Protein AF-A0A3B9CBS7-F1 (afdb_monomer_lite)

Foldseek 3Di:
DDPPPPQPPLNVLLVLLLVVLLVVCVVLVADSDPPRLLVLCAPDDDQDQDVVRDGDPDDSVLSNLSSVLNLLSVVLVLCVVVVVVVVNVVSVLVSVVSCVVSVVPPSDDDDDDDDPDPDPDDDDPSNLVVLVVQLVRVCVVPVPDDLLRSLSSNPVVCSVVSSVRD

Radius of gyration: 16.74 Å; chains: 1; bounding box: 44×43×44 Å

pLDDT: mean 75.06, std 16.17, range [33.69, 93.0]

Sequence (166 aa):
MVSKRTTSPARRLVLGCRRQAEQRLTTLGLPSGWPACLDLLDTHQVPETDDSGRSLFYSRKEVIDTARLLYQTYCVENWLKENDAERATASMLDLLDLALTAGLTDAIDSEHAASTQTKRQQVKRGDLRWWRRVATALRKRNGTLSNLEIARRIDPRRHHTIRKYL

Secondary structure (DSSP, 8-state):
--------HHHHHHHHHHHHHHHHHHHTT---STTGGGGGG-TT----B-TT-PBPSS-HHHHHHHHHHHHHHHHHHHHHHTT-HHHHHHHHHHHHHHHHHTT-GGG-SS-----S----PPPPHHHHHHHHHHHHHHHHH-TT--HHHHHHHH-TTTHHHHHHH-

Structure (mmCIF, N/CA/C/O backbone):
data_AF-A0A3B9CBS7-F1
#
_entry.id   AF-A0A3B9CBS7-F1
#
loop_
_atom_site.group_PDB
_atom_site.id
_atom_site.type_symbol
_atom_site.label_atom_id
_atom_site.label_alt_id
_atom_site.label_comp_id
_atom_site.label_asym_id
_atom_site.label_entity_id
_atom_site.label_seq_id
_atom_site.pdbx_PDB_ins_code
_atom_site.Cartn_x
_atom_site.Cartn_y
_atom_site.Cartn_z
_atom_site.occupancy
_atom_site.B_iso_or_equiv
_atom_site.auth_seq_id
_atom_site.auth_comp_id
_atom_site.auth_asym_id
_atom_site.auth_atom_id
_atom_site.pdbx_PDB_model_num
ATOM 1 N N . MET A 1 1 ? 22.233 -28.907 4.650 1.00 33.69 1 MET A N 1
ATOM 2 C CA . MET A 1 1 ? 22.837 -27.661 4.125 1.00 33.69 1 MET A CA 1
ATOM 3 C C . MET A 1 1 ? 21.785 -26.561 4.126 1.00 33.69 1 MET A C 1
ATOM 5 O O . MET A 1 1 ? 20.902 -26.558 3.279 1.00 33.69 1 MET A O 1
ATOM 9 N N . VAL A 1 2 ? 21.815 -25.677 5.123 1.00 35.62 2 VAL A N 1
ATOM 10 C CA . VAL A 1 2 ? 20.871 -24.556 5.221 1.00 35.62 2 VAL A CA 1
ATOM 11 C C . VAL A 1 2 ? 21.352 -23.472 4.263 1.00 35.62 2 VAL A C 1
ATOM 13 O O . VAL A 1 2 ? 22.330 -22.785 4.543 1.00 35.62 2 VAL A O 1
ATOM 16 N N . SER A 1 3 ? 20.697 -23.346 3.107 1.00 36.22 3 SER A N 1
ATOM 17 C CA . SER A 1 3 ? 20.866 -22.183 2.236 1.00 36.22 3 SER A CA 1
ATOM 18 C C . SER A 1 3 ? 20.485 -20.947 3.052 1.00 36.22 3 SER A C 1
ATOM 20 O O . SER A 1 3 ? 19.303 -20.681 3.283 1.00 36.22 3 SER A O 1
ATOM 22 N N . LYS A 1 4 ? 21.487 -20.212 3.549 1.00 41.53 4 LYS A N 1
ATOM 23 C CA . LYS A 1 4 ? 21.296 -18.853 4.053 1.00 41.53 4 LYS A CA 1
ATOM 24 C C . LYS A 1 4 ? 20.793 -18.050 2.860 1.00 41.53 4 LYS A C 1
ATOM 26 O O . LYS A 1 4 ? 21.591 -17.587 2.055 1.00 41.53 4 LYS A O 1
ATOM 31 N N . ARG A 1 5 ? 19.470 -17.944 2.705 1.00 48.59 5 ARG A N 1
ATOM 32 C CA . ARG A 1 5 ? 18.849 -17.017 1.756 1.00 48.59 5 ARG A CA 1
ATOM 33 C C . ARG A 1 5 ? 19.370 -15.636 2.121 1.00 48.59 5 ARG A C 1
ATOM 35 O O . ARG A 1 5 ? 18.901 -15.038 3.091 1.00 48.59 5 ARG A O 1
ATOM 42 N N . THR A 1 6 ? 20.367 -15.163 1.384 1.00 50.03 6 THR A N 1
ATOM 43 C CA . THR A 1 6 ? 20.898 -13.810 1.489 1.00 50.03 6 THR A CA 1
ATOM 44 C C . THR A 1 6 ? 19.741 -12.894 1.145 1.00 50.03 6 THR A C 1
ATOM 46 O O . THR A 1 6 ? 19.364 -12.705 -0.009 1.00 50.03 6 THR A O 1
ATOM 49 N N . THR A 1 7 ? 19.050 -12.446 2.185 1.00 61.59 7 THR A N 1
ATOM 50 C CA . THR A 1 7 ? 17.871 -11.609 2.037 1.00 61.59 7 THR A CA 1
ATOM 51 C C . THR A 1 7 ? 18.413 -10.251 1.629 1.00 61.59 7 THR A C 1
ATOM 53 O O . THR A 1 7 ? 19.164 -9.643 2.399 1.00 61.59 7 THR A O 1
ATOM 56 N N . SER A 1 8 ? 18.112 -9.819 0.400 1.00 72.56 8 SER A N 1
ATOM 57 C CA . SER A 1 8 ? 18.604 -8.538 -0.110 1.00 72.56 8 SER A CA 1
ATOM 58 C C . SER A 1 8 ? 18.311 -7.424 0.907 1.00 72.56 8 SER A C 1
ATOM 60 O O . SER A 1 8 ? 17.290 -7.504 1.600 1.00 72.56 8 SER A O 1
ATOM 62 N N . PRO A 1 9 ? 19.184 -6.410 1.052 1.00 73.25 9 PRO A N 1
ATOM 63 C CA . PRO A 1 9 ? 18.972 -5.302 1.992 1.00 73.25 9 PRO A CA 1
ATOM 64 C C . PRO A 1 9 ? 17.562 -4.700 1.874 1.00 73.25 9 PRO A C 1
ATOM 66 O O . PRO A 1 9 ? 16.825 -4.642 2.853 1.00 73.25 9 PRO A O 1
ATOM 69 N N . ALA A 1 10 ? 17.133 -4.456 0.635 1.00 73.81 10 ALA A N 1
ATOM 70 C CA . ALA A 1 10 ? 15.769 -4.110 0.246 1.00 73.81 10 ALA A CA 1
ATOM 71 C C . ALA A 1 10 ? 14.684 -4.997 0.882 1.00 73.81 10 ALA A C 1
ATOM 73 O O . ALA A 1 10 ? 13.726 -4.517 1.484 1.00 73.81 10 ALA A O 1
ATOM 74 N N . ARG A 1 11 ? 14.820 -6.321 0.763 1.00 77.12 11 ARG A N 1
ATOM 75 C CA . ARG A 1 11 ? 13.835 -7.267 1.294 1.00 77.12 11 ARG A CA 1
ATOM 76 C C . ARG A 1 11 ? 13.855 -7.321 2.823 1.00 77.12 11 ARG A C 1
ATOM 78 O O . ARG A 1 11 ? 12.806 -7.551 3.417 1.00 77.12 11 ARG A O 1
ATOM 85 N N . ARG A 1 12 ? 15.007 -7.102 3.466 1.00 78.31 12 ARG A N 1
ATOM 86 C CA . ARG A 1 12 ? 15.097 -6.997 4.934 1.00 78.31 12 ARG A CA 1
ATOM 87 C C . ARG A 1 12 ? 14.350 -5.771 5.447 1.00 78.31 12 ARG A C 1
ATOM 89 O O . ARG A 1 12 ? 13.551 -5.922 6.365 1.00 78.31 12 ARG A O 1
ATOM 96 N N . LEU A 1 13 ? 14.541 -4.623 4.801 1.00 79.88 13 LEU A N 1
ATOM 97 C CA . LEU A 1 13 ? 13.848 -3.374 5.117 1.00 79.88 13 LEU A CA 1
ATOM 98 C C . LEU A 1 13 ? 12.326 -3.531 4.981 1.00 79.88 13 LEU A C 1
ATOM 100 O O . LEU A 1 13 ? 11.596 -3.288 5.938 1.00 79.88 13 LEU A O 1
ATOM 104 N N . VAL A 1 14 ? 11.849 -4.073 3.853 1.00 85.12 14 VAL A N 1
ATOM 105 C CA . VAL A 1 14 ? 10.417 -4.366 3.636 1.00 85.12 14 VAL A CA 1
ATOM 106 C C . VAL A 1 14 ? 9.841 -5.249 4.749 1.00 85.12 14 VAL A C 1
ATOM 108 O O . VAL A 1 14 ? 8.759 -4.972 5.260 1.00 85.12 14 VAL A O 1
ATOM 111 N N . LEU A 1 15 ? 10.556 -6.307 5.146 1.00 84.50 15 LEU A N 1
ATOM 112 C CA . LEU A 1 15 ? 10.107 -7.224 6.200 1.00 84.50 15 LEU A CA 1
ATOM 113 C C . LEU A 1 15 ? 10.185 -6.623 7.609 1.00 84.50 15 LEU A C 1
ATOM 115 O O . LEU A 1 15 ? 9.444 -7.072 8.483 1.00 84.50 15 LEU A O 1
ATOM 119 N N . GLY A 1 16 ? 11.098 -5.682 7.853 1.00 83.44 16 GLY A N 1
ATOM 120 C CA . GLY A 1 16 ? 11.212 -4.956 9.118 1.00 83.44 16 GLY A CA 1
ATOM 121 C C . GLY A 1 16 ? 10.030 -4.014 9.306 1.00 83.44 16 GLY A C 1
ATOM 122 O O . GLY A 1 16 ? 9.244 -4.195 10.234 1.00 83.44 16 GLY A O 1
ATOM 123 N N . CYS A 1 17 ? 9.834 -3.102 8.351 1.00 84.00 17 CYS A N 1
ATOM 124 C CA . CYS A 1 17 ? 8.735 -2.138 8.386 1.00 84.00 17 CYS A CA 1
ATOM 125 C C . CYS A 1 17 ? 7.366 -2.827 8.381 1.00 84.00 17 CYS A C 1
ATOM 127 O O . CYS A 1 17 ? 6.473 -2.417 9.119 1.00 84.00 17 CYS A O 1
ATOM 129 N N . ARG A 1 18 ? 7.200 -3.917 7.611 1.00 89.69 18 ARG A N 1
ATOM 130 C CA . ARG A 1 18 ? 5.951 -4.688 7.627 1.00 89.69 18 ARG A CA 1
ATOM 131 C C . ARG A 1 18 ? 5.654 -5.262 9.006 1.00 89.69 18 ARG A C 1
ATOM 133 O O . ARG A 1 18 ? 4.551 -5.076 9.497 1.00 89.69 18 ARG A O 1
ATOM 140 N N . ARG A 1 19 ? 6.626 -5.926 9.639 1.00 87.44 19 ARG A N 1
ATOM 141 C CA . ARG A 1 19 ? 6.419 -6.541 10.959 1.00 87.44 19 ARG A CA 1
ATOM 142 C C . ARG A 1 19 ? 6.082 -5.507 12.024 1.00 87.44 19 ARG A C 1
ATOM 144 O O . ARG A 1 19 ? 5.150 -5.727 12.784 1.00 87.44 19 ARG A O 1
ATOM 151 N N . GLN A 1 20 ? 6.789 -4.381 12.042 1.00 85.69 20 GLN A N 1
ATOM 152 C CA . GLN A 1 20 ? 6.509 -3.295 12.983 1.00 85.69 20 GLN A CA 1
ATOM 153 C C . GLN A 1 20 ? 5.101 -2.727 12.788 1.00 85.69 20 GLN A C 1
ATOM 155 O O . GLN A 1 20 ? 4.355 -2.559 13.750 1.00 85.69 20 GLN A O 1
ATOM 160 N N . ALA A 1 21 ? 4.704 -2.478 11.541 1.00 86.81 21 ALA A N 1
ATOM 161 C CA . ALA A 1 21 ? 3.392 -1.921 11.252 1.00 86.81 21 ALA A CA 1
ATOM 162 C C . ALA A 1 21 ? 2.255 -2.938 11.487 1.00 86.81 21 ALA A C 1
ATOM 164 O O . ALA A 1 21 ? 1.197 -2.568 11.993 1.00 86.81 21 ALA A O 1
ATOM 165 N N . GLU A 1 22 ? 2.480 -4.228 11.211 1.00 90.38 22 GLU A N 1
ATOM 166 C CA . GLU A 1 22 ? 1.545 -5.307 11.549 1.00 90.38 22 GLU A CA 1
ATOM 167 C C . GLU A 1 22 ? 1.371 -5.437 13.064 1.00 90.38 22 GLU A C 1
ATOM 169 O O . GLU A 1 22 ? 0.240 -5.530 13.544 1.00 90.38 22 GLU A O 1
ATOM 174 N N . GLN A 1 23 ? 2.473 -5.412 13.819 1.00 87.25 23 GLN A N 1
ATOM 175 C CA . GLN A 1 23 ? 2.454 -5.446 15.282 1.00 87.25 23 GLN A CA 1
ATOM 176 C C . GLN A 1 23 ? 1.691 -4.251 15.840 1.00 87.25 23 GLN A C 1
ATOM 178 O O . GLN A 1 23 ? 0.795 -4.450 16.653 1.00 87.25 23 GLN A O 1
ATOM 183 N N . ARG A 1 24 ? 1.962 -3.039 15.340 1.00 85.12 24 ARG A N 1
ATOM 184 C CA . ARG A 1 24 ? 1.260 -1.824 15.767 1.00 85.12 24 ARG A CA 1
ATOM 185 C C . ARG A 1 24 ? -0.243 -1.924 15.522 1.00 85.12 24 ARG A C 1
ATOM 187 O O . ARG A 1 24 ? -1.016 -1.740 16.452 1.00 85.12 24 ARG A O 1
ATOM 194 N N . LEU A 1 25 ? -0.688 -2.305 14.324 1.00 85.44 25 LEU A N 1
ATOM 195 C CA . LEU A 1 25 ? -2.127 -2.483 14.080 1.00 85.44 25 LEU A CA 1
ATOM 196 C C . LEU A 1 25 ? -2.734 -3.593 14.945 1.00 85.44 25 LEU A C 1
ATOM 198 O O . LEU A 1 25 ? -3.824 -3.416 15.478 1.00 85.44 25 LEU A O 1
ATOM 202 N N . THR A 1 26 ? -2.010 -4.691 15.160 1.00 86.19 26 THR A N 1
ATOM 203 C CA . THR A 1 26 ? -2.471 -5.788 16.025 1.00 86.19 26 THR A CA 1
ATOM 204 C C . THR A 1 26 ? -2.622 -5.331 17.478 1.00 86.19 26 THR A C 1
ATOM 206 O O . THR A 1 26 ? -3.620 -5.664 18.111 1.00 86.19 26 THR A O 1
ATOM 209 N N . THR A 1 27 ? -1.696 -4.518 18.001 1.00 83.62 27 THR A N 1
ATOM 210 C CA . THR A 1 27 ? -1.816 -3.935 19.351 1.00 83.62 27 THR A CA 1
ATOM 211 C C . THR A 1 27 ? -3.005 -2.989 19.486 1.00 83.62 27 THR A C 1
ATOM 213 O O . THR A 1 27 ? -3.549 -2.849 20.574 1.00 83.62 27 THR A O 1
ATOM 216 N N . LEU A 1 28 ? -3.440 -2.385 18.379 1.00 78.38 28 LEU A N 1
ATOM 217 C CA . LEU A 1 28 ? -4.618 -1.519 18.323 1.00 78.38 28 LEU A CA 1
ATOM 218 C C . LEU A 1 28 ? -5.923 -2.298 18.076 1.00 78.38 28 LEU A C 1
ATOM 220 O O . LEU A 1 28 ? -6.981 -1.684 17.978 1.00 78.38 28 LEU A O 1
ATOM 224 N N . GLY A 1 29 ? -5.869 -3.631 17.946 1.00 80.25 29 GLY A N 1
ATOM 225 C CA . GLY A 1 29 ? -7.032 -4.460 17.606 1.00 80.25 29 GLY A CA 1
ATOM 226 C C . GLY A 1 29 ? -7.505 -4.302 16.155 1.00 80.25 29 GLY A C 1
ATOM 227 O O . GLY A 1 29 ? -8.618 -4.700 15.820 1.00 80.25 29 GLY A O 1
ATOM 228 N N . LEU A 1 30 ? -6.672 -3.724 15.288 1.00 84.81 30 LEU A N 1
ATOM 229 C CA . LEU A 1 30 ? -7.001 -3.399 13.905 1.00 84.81 30 LEU A CA 1
ATOM 230 C C . LEU A 1 30 ? -6.490 -4.465 12.923 1.00 84.81 30 LEU A C 1
ATOM 232 O O . LEU A 1 30 ? -5.486 -5.140 13.176 1.00 84.81 30 LEU A O 1
ATOM 236 N N . PRO A 1 31 ? -7.135 -4.606 11.751 1.00 84.50 31 PRO A N 1
ATOM 237 C CA . PRO A 1 31 ? -6.705 -5.545 10.724 1.00 84.50 31 PRO A CA 1
ATOM 238 C C . PRO A 1 31 ? -5.304 -5.216 10.184 1.00 84.50 31 PRO A C 1
ATOM 240 O O . PRO A 1 31 ? -5.105 -4.227 9.483 1.00 84.50 31 PRO A O 1
ATOM 243 N N . SER A 1 32 ? -4.339 -6.096 10.456 1.00 84.31 32 SER A N 1
ATOM 244 C CA . SER A 1 32 ? -2.924 -5.915 10.099 1.00 84.31 32 SER A CA 1
ATOM 245 C C . SER A 1 32 ? -2.499 -6.620 8.804 1.00 84.31 32 SER A C 1
ATOM 247 O O . SER A 1 32 ? -1.629 -6.137 8.081 1.00 84.31 32 SER A O 1
ATOM 249 N N . GLY A 1 33 ? -3.127 -7.746 8.465 1.00 84.69 33 GLY A N 1
ATOM 250 C CA . GLY A 1 33 ? -2.755 -8.546 7.295 1.00 84.69 33 GLY A CA 1
ATOM 251 C C . GLY A 1 33 ? -3.351 -8.042 5.979 1.00 84.69 33 GLY A C 1
ATOM 252 O O . GLY A 1 33 ? -4.428 -7.450 5.944 1.00 84.69 33 GLY A O 1
ATOM 253 N N . TRP A 1 34 ? -2.699 -8.350 4.857 1.00 84.81 34 TRP A N 1
ATOM 254 C CA . TRP A 1 34 ? -3.307 -8.201 3.532 1.00 84.81 34 TRP A CA 1
ATOM 255 C C . TRP A 1 34 ? -4.470 -9.188 3.327 1.00 84.81 34 TRP A C 1
ATOM 257 O O . TRP A 1 34 ? -4.334 -10.360 3.680 1.00 84.81 34 TRP A O 1
ATOM 267 N N . PRO A 1 35 ? -5.586 -8.798 2.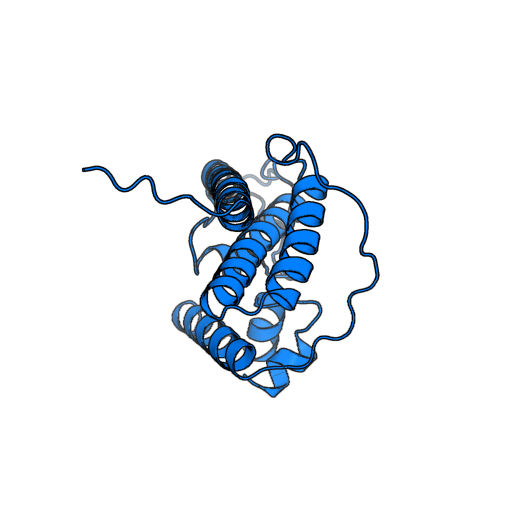679 1.00 85.12 35 PRO A N 1
ATOM 268 C CA . PRO A 1 35 ? -5.931 -7.461 2.182 1.00 85.12 35 PRO A CA 1
ATOM 269 C C . PRO A 1 35 ? -6.686 -6.597 3.208 1.00 85.12 35 PRO A C 1
ATOM 271 O O . PRO A 1 35 ? -7.284 -5.596 2.836 1.00 85.12 35 PRO A O 1
ATOM 274 N N . ALA A 1 36 ? -6.700 -6.987 4.482 1.00 84.19 36 ALA A N 1
ATOM 275 C CA . ALA A 1 36 ? -7.495 -6.352 5.526 1.00 84.19 36 ALA A CA 1
ATOM 276 C C . ALA A 1 36 ? -7.031 -4.958 5.925 1.00 84.19 36 ALA A C 1
ATOM 278 O O . ALA A 1 36 ? -7.860 -4.082 6.151 1.00 84.19 36 ALA A O 1
ATOM 279 N N . CYS A 1 37 ? -5.724 -4.723 5.910 1.00 84.94 37 CYS A N 1
ATOM 280 C CA . CYS A 1 37 ? -5.158 -3.405 6.176 1.00 84.94 37 CYS A CA 1
ATOM 281 C C . CYS A 1 37 ? -5.637 -2.320 5.187 1.00 84.94 37 CYS A C 1
ATOM 283 O O . CYS A 1 37 ? -5.540 -1.136 5.488 1.00 84.94 37 CYS A O 1
ATOM 285 N N . LEU A 1 38 ? -6.160 -2.692 4.008 1.00 83.62 38 LEU A N 1
ATOM 286 C CA . LEU A 1 38 ? -6.665 -1.734 3.015 1.00 83.62 38 LEU A CA 1
ATOM 287 C C . LEU A 1 38 ? -7.950 -1.034 3.452 1.00 83.62 38 LEU A C 1
ATOM 289 O O . LEU A 1 38 ? -8.216 0.079 3.003 1.00 83.62 38 LEU A O 1
ATOM 293 N N . ASP A 1 39 ? -8.748 -1.674 4.305 1.00 80.56 39 ASP A N 1
ATOM 294 C CA . ASP A 1 39 ? -9.994 -1.090 4.803 1.00 80.56 39 ASP A CA 1
ATOM 295 C C . ASP A 1 39 ? -9.715 0.120 5.717 1.00 80.56 39 ASP A C 1
ATOM 297 O O . ASP A 1 39 ? -10.546 1.016 5.836 1.00 80.56 39 ASP A O 1
ATOM 301 N N . LEU A 1 40 ? -8.500 0.200 6.272 1.00 81.81 40 LEU A N 1
ATOM 302 C CA . LEU A 1 40 ? -8.011 1.307 7.098 1.00 81.81 40 LEU A CA 1
ATOM 303 C C . LEU A 1 40 ? -7.518 2.513 6.282 1.00 81.81 40 LEU A C 1
ATOM 305 O O . LEU A 1 40 ? -7.260 3.571 6.847 1.00 81.81 40 LEU A O 1
ATOM 309 N N . LEU A 1 41 ? -7.385 2.387 4.954 1.00 78.44 41 LEU A N 1
ATOM 310 C CA . LEU A 1 41 ? -6.966 3.491 4.075 1.00 78.44 41 LEU A CA 1
ATOM 311 C C . LEU A 1 41 ? -8.101 4.480 3.775 1.00 78.44 41 LEU A C 1
ATOM 313 O O . LEU A 1 41 ? -7.926 5.408 2.981 1.00 78.44 41 LEU A O 1
ATOM 317 N N . ASP A 1 42 ? -9.267 4.285 4.387 1.00 71.50 42 ASP A N 1
ATOM 318 C CA . ASP A 1 42 ? -10.447 5.077 4.105 1.00 71.50 42 ASP A CA 1
ATOM 319 C C . ASP A 1 42 ? -10.301 6.534 4.582 1.00 71.50 42 ASP A C 1
ATOM 321 O O . ASP A 1 42 ? -10.071 6.853 5.754 1.00 71.50 42 ASP A O 1
ATOM 325 N N . THR A 1 43 ? -10.495 7.465 3.651 1.00 55.91 43 THR A N 1
ATOM 326 C CA . THR A 1 43 ? -10.545 8.901 3.935 1.00 55.91 43 THR A CA 1
ATOM 327 C C . THR A 1 43 ? -11.841 9.317 4.639 1.00 55.91 43 THR A C 1
ATOM 329 O O . THR A 1 43 ? -11.945 10.477 5.042 1.00 55.91 43 THR A O 1
ATOM 332 N N . HIS A 1 44 ? -12.788 8.398 4.878 1.00 46.34 44 HIS A N 1
ATOM 333 C CA . HIS A 1 44 ? -14.108 8.699 5.451 1.00 46.34 44 HIS A CA 1
ATOM 334 C C . HIS A 1 44 ? -14.459 8.042 6.796 1.00 46.34 44 HIS A C 1
ATOM 336 O O . HIS A 1 44 ? -15.598 8.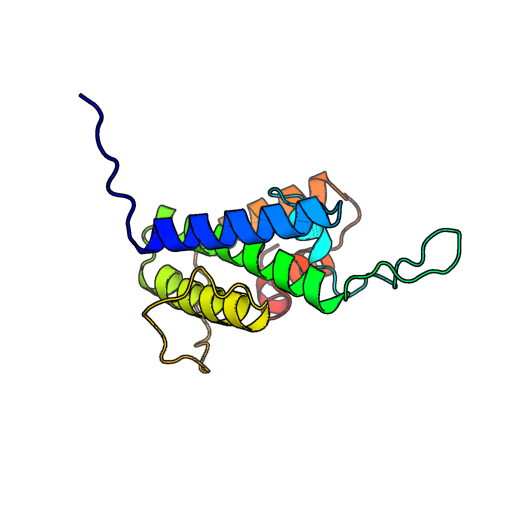187 7.227 1.00 46.34 44 HIS A O 1
ATOM 342 N N . GLN A 1 45 ? -13.535 7.392 7.511 1.00 45.59 45 GLN A N 1
ATOM 343 C CA . GLN A 1 45 ? -13.887 6.883 8.845 1.00 45.59 45 GLN A CA 1
ATOM 344 C C . GLN A 1 45 ? -14.164 8.036 9.830 1.00 45.59 45 GLN A C 1
ATOM 346 O O . GLN A 1 45 ? -13.293 8.861 10.130 1.00 45.59 45 GLN A O 1
ATOM 351 N N . VAL A 1 46 ? -15.431 8.101 10.248 1.00 47.47 46 VAL A N 1
ATOM 352 C CA . VAL A 1 46 ? -15.972 8.852 11.388 1.00 47.47 46 VAL A CA 1
ATOM 353 C C . VAL A 1 46 ? -15.179 8.441 12.637 1.00 47.47 46 VAL A C 1
ATOM 355 O O . VAL A 1 46 ? -14.769 7.284 12.706 1.00 47.47 46 VAL A O 1
ATOM 358 N N . PRO A 1 47 ? -14.893 9.343 13.594 1.00 45.66 47 PRO A N 1
ATOM 359 C CA . PRO A 1 47 ? -14.267 8.932 14.847 1.00 45.66 47 PRO A CA 1
ATOM 360 C C . PRO A 1 47 ? -15.111 7.833 15.505 1.00 45.66 47 PRO A C 1
ATOM 362 O O . PRO A 1 47 ? -16.268 8.070 15.843 1.00 45.66 47 PRO A O 1
ATOM 365 N N . GLU A 1 48 ? -14.541 6.638 15.667 1.00 47.25 48 GLU A N 1
ATOM 366 C CA . GLU A 1 48 ? -15.116 5.618 16.539 1.00 47.25 48 GLU A CA 1
ATOM 367 C C . GLU A 1 48 ? -14.873 6.065 17.983 1.00 47.25 48 GLU A C 1
ATOM 369 O O . GLU A 1 48 ? -13.779 5.949 18.535 1.00 47.25 48 GLU A O 1
ATOM 374 N N . THR A 1 49 ? -15.897 6.678 18.566 1.00 48.50 49 THR A N 1
ATOM 375 C CA . THR A 1 49 ? -16.096 6.687 20.012 1.00 48.50 49 THR A CA 1
ATOM 376 C C . THR A 1 49 ? -16.611 5.316 20.421 1.00 48.50 49 THR A C 1
ATOM 378 O O . THR A 1 49 ? -17.487 4.777 19.744 1.00 48.50 49 THR A O 1
ATOM 381 N N . ASP A 1 50 ? -16.097 4.762 21.516 1.00 46.44 50 ASP A N 1
ATOM 382 C CA . ASP A 1 50 ? -16.704 3.573 22.118 1.00 46.44 50 ASP A CA 1
ATOM 383 C C . ASP A 1 50 ? -18.160 3.848 22.566 1.00 46.44 50 ASP A C 1
ATOM 385 O O . ASP A 1 50 ? -18.598 5.002 22.618 1.00 46.44 50 ASP A O 1
ATOM 389 N N . ASP A 1 51 ? -18.918 2.801 22.921 1.00 47.84 51 ASP A N 1
ATOM 390 C CA . ASP A 1 51 ? -20.311 2.896 23.416 1.00 47.84 51 ASP A CA 1
ATOM 391 C C . ASP A 1 51 ? -20.457 3.758 24.697 1.00 47.84 51 ASP A C 1
ATOM 393 O O . ASP A 1 51 ? -21.561 4.021 25.175 1.00 47.84 51 ASP A O 1
ATOM 397 N N . SER A 1 52 ? -19.334 4.222 25.252 1.00 47.50 52 SER A N 1
ATOM 398 C CA . SER A 1 52 ? -19.197 5.105 26.411 1.00 47.50 52 SER A CA 1
ATOM 399 C C . SER A 1 52 ? -18.653 6.506 26.066 1.00 47.50 52 SER A C 1
ATOM 401 O O . SER A 1 52 ? -18.373 7.298 26.971 1.00 47.50 52 SER A O 1
ATOM 403 N N . GLY A 1 53 ? -18.524 6.849 24.779 1.00 48.62 53 GLY A N 1
ATOM 404 C CA . GLY A 1 53 ? -18.107 8.170 24.300 1.00 48.62 53 GLY A CA 1
ATOM 405 C C . GLY A 1 53 ? -16.620 8.498 24.482 1.00 48.62 53 GLY A C 1
ATOM 406 O O . GLY A 1 53 ? -16.235 9.656 24.303 1.00 48.62 53 GLY A O 1
ATOM 407 N N . ARG A 1 54 ? -15.764 7.537 24.850 1.00 43.19 54 ARG A N 1
ATOM 408 C CA . ARG A 1 54 ? -14.322 7.771 25.006 1.00 43.19 54 ARG A CA 1
ATOM 409 C C . ARG A 1 54 ? -13.598 7.553 23.682 1.00 43.19 54 ARG A C 1
ATOM 411 O O . ARG A 1 54 ? -13.827 6.590 22.955 1.00 43.19 54 ARG A O 1
ATOM 418 N N . SER A 1 55 ? -12.700 8.490 23.384 1.00 50.53 55 SER A N 1
ATOM 419 C CA . SER A 1 55 ? -11.752 8.374 22.280 1.00 50.53 55 SER A CA 1
ATOM 420 C C . SER A 1 55 ? -10.832 7.193 22.556 1.00 50.53 55 SER A C 1
ATOM 422 O O . SER A 1 55 ? -10.140 7.173 23.576 1.00 50.53 55 SER A O 1
ATOM 424 N N . LEU A 1 56 ? -10.776 6.243 21.628 1.00 53.66 56 LEU A N 1
ATOM 425 C CA . LEU A 1 56 ? -9.692 5.271 21.584 1.00 53.66 56 LEU A CA 1
ATOM 426 C C . LEU A 1 56 ? -8.363 6.053 21.568 1.00 53.66 56 LEU A C 1
ATOM 428 O O . LEU A 1 56 ? -8.245 7.080 20.899 1.00 53.66 56 LEU A O 1
ATOM 432 N N . PHE A 1 57 ? -7.387 5.625 22.369 1.00 53.41 57 PHE A N 1
ATOM 433 C CA . PHE A 1 57 ? -6.156 6.369 22.697 1.00 53.41 57 PHE A CA 1
ATOM 434 C C . PHE A 1 57 ? -5.192 6.617 21.511 1.00 53.41 57 PHE A C 1
ATOM 436 O O . PHE A 1 57 ? -4.073 7.079 21.720 1.00 53.41 57 PHE A O 1
ATOM 443 N N . TYR A 1 58 ? -5.596 6.324 20.274 1.00 60.91 58 TYR A N 1
ATOM 444 C CA . TYR A 1 58 ? -4.778 6.436 19.070 1.00 60.91 58 TYR A CA 1
ATOM 445 C C . TYR A 1 58 ? -5.370 7.433 18.074 1.00 60.91 58 TYR A C 1
ATOM 447 O O . TYR A 1 58 ? -6.580 7.512 17.855 1.00 60.91 58 TYR A O 1
ATOM 455 N N . SER A 1 59 ? -4.497 8.206 17.429 1.00 68.25 59 SER A N 1
ATOM 456 C CA . SER A 1 59 ? -4.936 9.172 16.425 1.00 68.25 59 SER A CA 1
ATOM 457 C C . SER A 1 59 ? -5.343 8.452 15.141 1.00 68.25 59 SER A C 1
ATOM 459 O O . SER A 1 59 ? -4.615 7.605 14.630 1.00 68.25 59 SER A O 1
ATOM 461 N N . ARG A 1 60 ? -6.458 8.860 14.525 1.00 72.88 60 ARG A N 1
ATOM 462 C CA . ARG A 1 60 ? -6.842 8.416 13.171 1.00 72.88 60 ARG A CA 1
ATOM 463 C C . ARG A 1 60 ? -5.688 8.529 12.171 1.00 72.88 60 ARG A C 1
ATOM 465 O O . ARG A 1 60 ? -5.522 7.681 11.296 1.00 72.88 60 ARG A O 1
ATOM 472 N N . LYS A 1 61 ? -4.898 9.595 12.301 1.00 75.12 61 LYS A N 1
ATOM 473 C CA . LYS A 1 61 ? -3.727 9.838 11.460 1.00 75.12 61 LYS A CA 1
ATOM 474 C C . LYS A 1 61 ? -2.708 8.706 11.599 1.00 75.12 61 LYS A C 1
ATOM 476 O O . LYS A 1 61 ? -2.238 8.195 10.595 1.00 75.12 61 LYS A O 1
ATOM 481 N N . GLU A 1 62 ? -2.455 8.261 12.823 1.00 76.69 62 GLU A N 1
ATOM 482 C CA . GLU A 1 62 ? -1.521 7.178 13.131 1.00 76.69 62 GLU A CA 1
ATOM 483 C C . GLU A 1 62 ? -1.949 5.844 12.506 1.00 76.69 62 GLU A C 1
ATOM 485 O O . GLU A 1 62 ? -1.131 5.147 11.903 1.00 76.69 62 GLU A O 1
ATOM 490 N N . VAL A 1 63 ? -3.239 5.510 12.589 1.00 81.25 63 VAL A N 1
ATOM 491 C CA . VAL A 1 63 ? -3.795 4.292 11.978 1.00 81.25 63 VAL A CA 1
ATOM 492 C C . VAL A 1 63 ? -3.645 4.324 10.459 1.00 81.25 63 VAL A C 1
ATOM 494 O O . VAL A 1 63 ? -3.156 3.362 9.864 1.00 81.25 63 VAL A O 1
ATOM 497 N N . ILE A 1 64 ? -4.022 5.441 9.831 1.00 80.31 64 ILE A N 1
ATOM 498 C CA . ILE A 1 64 ? -3.928 5.615 8.378 1.00 80.31 64 ILE A CA 1
ATOM 499 C C . ILE A 1 64 ? -2.469 5.569 7.922 1.00 80.31 64 ILE A C 1
ATOM 501 O O . ILE A 1 64 ? -2.167 4.910 6.927 1.00 80.31 64 ILE A O 1
ATOM 505 N N . ASP A 1 65 ? -1.560 6.235 8.633 1.00 80.44 65 ASP A N 1
ATOM 506 C CA . ASP A 1 65 ? -0.138 6.263 8.287 1.00 80.44 65 ASP A CA 1
ATOM 507 C C . ASP A 1 65 ? 0.489 4.866 8.434 1.00 80.44 65 ASP A C 1
ATOM 509 O O . ASP A 1 65 ? 1.223 4.419 7.551 1.00 80.44 65 ASP A O 1
ATOM 513 N N . THR A 1 66 ? 0.097 4.103 9.459 1.00 83.94 66 THR A N 1
ATOM 514 C CA . THR A 1 66 ? 0.529 2.706 9.644 1.00 83.94 66 THR A CA 1
ATOM 515 C C . THR A 1 66 ? -0.015 1.786 8.545 1.00 83.94 66 THR A C 1
ATOM 517 O O . THR A 1 66 ? 0.723 0.977 7.974 1.00 83.94 66 THR A O 1
ATOM 520 N N . ALA A 1 67 ? -1.293 1.924 8.183 1.00 85.69 67 ALA A N 1
ATOM 521 C CA . ALA A 1 67 ? -1.895 1.170 7.086 1.00 85.69 67 ALA A CA 1
ATOM 522 C C . ALA A 1 67 ? -1.261 1.520 5.728 1.00 85.69 67 ALA A C 1
ATOM 524 O O . ALA A 1 67 ? -1.036 0.632 4.899 1.00 85.69 67 ALA A O 1
ATOM 525 N N . ARG A 1 68 ? -0.915 2.796 5.506 1.00 84.62 68 ARG A N 1
ATOM 526 C CA . ARG A 1 68 ? -0.174 3.256 4.318 1.00 84.62 68 ARG A CA 1
ATOM 527 C C . ARG A 1 68 ? 1.220 2.665 4.264 1.00 84.62 68 ARG A C 1
ATOM 529 O O . ARG A 1 68 ? 1.624 2.199 3.202 1.00 84.62 68 ARG A O 1
ATOM 536 N N . LEU A 1 69 ? 1.925 2.632 5.389 1.00 86.75 69 LEU A N 1
ATOM 537 C CA . LEU A 1 69 ? 3.233 1.999 5.473 1.00 86.75 69 LEU A CA 1
ATOM 538 C C . LEU A 1 69 ? 3.150 0.511 5.099 1.00 86.75 69 LEU A C 1
ATOM 540 O O . LEU A 1 69 ? 3.922 0.040 4.262 1.00 86.75 69 LEU A O 1
ATOM 544 N N . LEU A 1 70 ? 2.167 -0.221 5.637 1.00 88.31 70 LEU A N 1
ATOM 545 C CA . LEU A 1 70 ? 1.931 -1.619 5.261 1.00 88.31 70 LEU A CA 1
ATOM 546 C C . LEU A 1 70 ? 1.639 -1.774 3.779 1.00 88.31 70 LEU A C 1
ATOM 548 O O . LEU A 1 70 ? 2.276 -2.596 3.116 1.00 88.31 70 LEU A O 1
ATOM 552 N N . TYR A 1 71 ? 0.723 -0.970 3.246 1.00 87.56 71 TYR A N 1
ATOM 553 C CA . TYR A 1 71 ? 0.411 -0.958 1.823 1.00 87.56 71 TYR A CA 1
ATOM 554 C C . TYR A 1 71 ? 1.666 -0.745 0.969 1.00 87.56 71 TYR A C 1
ATOM 556 O O . TYR A 1 71 ? 1.914 -1.507 0.029 1.00 87.56 71 TYR A O 1
ATOM 564 N N . GLN A 1 72 ? 2.512 0.212 1.345 1.00 86.69 72 GLN A N 1
ATOM 565 C CA . GLN A 1 72 ? 3.745 0.505 0.629 1.00 86.69 72 GLN A CA 1
ATOM 566 C C . GLN A 1 72 ? 4.712 -0.684 0.641 1.00 86.69 72 GLN A C 1
ATOM 568 O O . GLN A 1 72 ? 5.323 -0.990 -0.386 1.00 86.69 72 GLN A O 1
ATOM 573 N N . THR A 1 73 ? 4.785 -1.441 1.743 1.00 89.94 73 THR A N 1
ATOM 574 C CA . THR A 1 73 ? 5.587 -2.678 1.789 1.00 89.94 73 THR A CA 1
ATOM 575 C C . THR A 1 73 ? 5.095 -3.720 0.776 1.00 89.94 73 THR A C 1
ATOM 577 O O . THR A 1 73 ? 5.907 -4.430 0.179 1.00 89.94 73 THR A O 1
ATOM 580 N N . TYR A 1 74 ? 3.779 -3.833 0.551 1.00 90.25 74 TYR A N 1
ATOM 581 C CA . TYR A 1 74 ? 3.206 -4.756 -0.438 1.00 90.25 74 TYR A CA 1
ATOM 582 C C . TYR A 1 74 ? 3.481 -4.300 -1.874 1.00 90.25 74 TYR A C 1
ATOM 584 O O . TYR A 1 74 ? 3.779 -5.132 -2.734 1.00 90.25 74 TYR A O 1
ATOM 592 N N . CYS A 1 75 ? 3.439 -2.991 -2.125 1.00 86.88 75 CYS A N 1
ATOM 593 C CA . CYS A 1 75 ? 3.790 -2.408 -3.417 1.00 86.88 75 CYS A CA 1
ATOM 594 C C . CYS A 1 75 ? 5.263 -2.658 -3.771 1.00 86.88 75 CYS A C 1
ATOM 596 O O . CYS A 1 75 ? 5.552 -3.186 -4.847 1.00 86.88 75 CYS A O 1
ATOM 598 N N . VAL A 1 76 ? 6.189 -2.387 -2.842 1.00 88.75 76 VAL A N 1
ATOM 599 C CA . VAL A 1 76 ? 7.622 -2.677 -3.024 1.00 88.75 76 VAL A CA 1
ATOM 600 C C . VAL A 1 76 ? 7.853 -4.163 -3.294 1.00 88.75 76 VAL A C 1
ATOM 602 O O . VAL A 1 76 ? 8.562 -4.515 -4.235 1.00 88.75 76 VAL A O 1
ATOM 605 N N . GLU A 1 77 ? 7.216 -5.057 -2.532 1.00 90.19 77 GLU A N 1
ATOM 606 C CA . GLU A 1 77 ? 7.334 -6.498 -2.771 1.00 90.19 77 GLU A CA 1
ATOM 607 C C . GLU A 1 77 ? 6.821 -6.903 -4.164 1.00 90.19 77 GLU A C 1
ATOM 609 O O . GLU A 1 77 ? 7.406 -7.778 -4.805 1.00 90.19 77 GLU A O 1
ATOM 614 N N . ASN A 1 78 ? 5.753 -6.268 -4.654 1.00 89.62 78 ASN A N 1
ATOM 615 C CA . ASN A 1 78 ? 5.238 -6.507 -6.000 1.00 89.62 78 ASN A CA 1
ATOM 616 C C . ASN A 1 78 ? 6.251 -6.099 -7.081 1.00 89.62 78 ASN A C 1
ATOM 618 O O . ASN A 1 78 ? 6.532 -6.898 -7.971 1.00 89.62 78 ASN A O 1
ATOM 622 N N . TRP A 1 79 ? 6.840 -4.905 -6.991 1.00 88.31 79 TRP A N 1
ATOM 623 C CA . TRP A 1 79 ? 7.829 -4.452 -7.978 1.00 88.31 79 TRP A CA 1
ATOM 624 C C . TRP A 1 79 ? 9.138 -5.232 -7.911 1.00 88.31 79 TRP A C 1
ATOM 626 O O . TRP A 1 79 ? 9.715 -5.527 -8.954 1.00 88.31 79 TRP A O 1
ATOM 636 N N . LEU A 1 80 ? 9.569 -5.654 -6.720 1.00 86.75 80 LEU A N 1
ATOM 637 C CA . LEU A 1 80 ? 10.710 -6.560 -6.579 1.00 86.75 80 LEU A CA 1
ATOM 638 C C . LEU A 1 80 ? 10.448 -7.914 -7.256 1.00 86.75 80 LEU A C 1
ATOM 640 O O . LEU A 1 80 ? 11.343 -8.444 -7.905 1.00 86.75 80 LEU A O 1
ATOM 644 N N . LYS A 1 81 ? 9.227 -8.464 -7.160 1.00 87.19 81 LYS A N 1
ATOM 645 C CA . LYS A 1 81 ? 8.843 -9.700 -7.875 1.00 87.19 81 LYS A CA 1
ATOM 646 C C . LYS A 1 81 ? 8.855 -9.531 -9.394 1.00 87.19 81 LYS A C 1
ATOM 648 O O . LYS A 1 81 ? 9.153 -10.485 -10.104 1.00 87.19 81 LYS A O 1
ATOM 653 N N . GLU A 1 82 ? 8.533 -8.337 -9.883 1.00 87.31 82 GLU A N 1
ATOM 654 C CA . GLU A 1 82 ? 8.600 -7.992 -11.308 1.00 87.31 82 GLU A CA 1
ATOM 655 C C . GLU A 1 82 ? 9.995 -7.503 -11.750 1.00 87.31 82 GLU A C 1
ATOM 657 O O . GLU A 1 82 ? 10.183 -7.212 -12.928 1.00 87.31 82 GLU A O 1
ATOM 662 N N . ASN A 1 83 ? 10.977 -7.446 -10.839 1.00 84.44 83 ASN A N 1
ATOM 663 C CA . ASN A 1 83 ? 12.320 -6.892 -11.054 1.00 84.44 83 ASN A CA 1
ATOM 664 C C . ASN A 1 83 ? 12.328 -5.439 -11.585 1.00 84.44 83 ASN A C 1
ATOM 666 O O . ASN A 1 83 ? 13.234 -5.035 -12.311 1.00 84.44 83 ASN A O 1
ATOM 670 N N . ASP A 1 84 ? 11.334 -4.630 -11.207 1.00 84.56 84 ASP A N 1
ATOM 671 C CA . ASP A 1 84 ? 11.234 -3.211 -11.579 1.00 84.56 84 ASP A CA 1
ATOM 672 C C . ASP A 1 84 ? 12.046 -2.347 -10.596 1.00 84.56 84 ASP A C 1
ATOM 674 O O . ASP A 1 84 ? 11.498 -1.731 -9.676 1.00 84.56 84 ASP A O 1
ATOM 678 N N . ALA A 1 85 ? 13.375 -2.369 -10.752 1.00 80.75 85 ALA A N 1
ATOM 679 C CA . ALA A 1 85 ? 14.326 -1.791 -9.800 1.00 80.75 85 ALA A CA 1
ATOM 680 C C . ALA A 1 85 ? 14.096 -0.292 -9.546 1.00 80.75 85 ALA A C 1
ATOM 682 O O . ALA A 1 85 ? 14.060 0.126 -8.394 1.00 80.75 85 ALA A O 1
ATOM 683 N N . GLU A 1 86 ? 13.858 0.508 -10.589 1.00 78.81 86 GLU A N 1
ATOM 684 C CA . GLU A 1 86 ? 13.618 1.952 -10.449 1.00 78.81 86 GLU A CA 1
ATOM 685 C C . GLU A 1 86 ? 12.408 2.254 -9.558 1.00 78.81 86 GLU A C 1
ATOM 687 O O . GLU A 1 86 ? 12.450 3.134 -8.695 1.00 78.81 86 GLU A O 1
ATOM 692 N N . ARG A 1 87 ? 11.316 1.505 -9.740 1.00 79.44 87 ARG A N 1
ATOM 693 C CA . ARG A 1 87 ? 10.097 1.698 -8.951 1.00 79.44 87 ARG A CA 1
ATOM 694 C C . ARG A 1 87 ? 10.209 1.140 -7.552 1.00 79.44 87 ARG A C 1
ATOM 696 O O . ARG A 1 87 ? 9.662 1.745 -6.633 1.00 79.44 87 ARG A O 1
ATOM 703 N N . ALA A 1 88 ? 10.902 0.015 -7.394 1.00 83.38 88 ALA A N 1
ATOM 704 C CA . ALA A 1 88 ? 11.227 -0.522 -6.085 1.00 83.38 88 ALA A CA 1
ATOM 705 C C . ALA A 1 88 ? 12.030 0.506 -5.276 1.00 83.38 88 ALA A C 1
ATOM 707 O O . ALA A 1 88 ? 11.651 0.780 -4.143 1.00 83.38 88 ALA A O 1
ATOM 708 N N . THR A 1 89 ? 13.039 1.147 -5.876 1.00 80.56 89 THR A N 1
ATOM 709 C CA . THR A 1 89 ? 13.826 2.212 -5.235 1.00 80.56 89 THR A CA 1
ATOM 710 C C . THR A 1 89 ? 12.967 3.423 -4.881 1.00 80.56 89 THR A C 1
ATOM 712 O O . THR A 1 89 ? 12.942 3.827 -3.723 1.00 80.56 89 THR A O 1
ATOM 715 N N . ALA A 1 90 ? 12.196 3.965 -5.833 1.00 76.25 90 ALA A N 1
ATOM 716 C CA . ALA A 1 90 ? 11.310 5.104 -5.562 1.00 76.25 90 ALA A CA 1
ATOM 717 C C . ALA A 1 90 ? 10.326 4.811 -4.417 1.00 76.25 90 ALA A C 1
ATOM 719 O O . ALA A 1 90 ? 10.074 5.650 -3.561 1.00 76.25 90 ALA A O 1
ATOM 720 N N . SER A 1 91 ? 9.813 3.586 -4.371 1.00 79.31 91 SER A N 1
ATOM 721 C CA . SER A 1 91 ? 8.810 3.188 -3.390 1.00 79.31 91 SER A CA 1
ATOM 722 C C . SER A 1 91 ? 9.395 2.804 -2.039 1.00 79.31 91 SER A C 1
ATOM 724 O O . SER A 1 91 ? 8.686 2.890 -1.039 1.00 79.31 91 SER A O 1
ATOM 726 N N . MET A 1 92 ? 10.668 2.403 -1.996 1.00 81.00 92 MET A N 1
ATOM 727 C CA . MET A 1 92 ? 11.435 2.275 -0.757 1.00 81.00 92 MET A CA 1
ATOM 728 C C . MET A 1 92 ? 11.707 3.637 -0.127 1.00 81.00 92 MET A C 1
ATOM 730 O O . MET A 1 92 ? 11.588 3.745 1.086 1.00 81.00 92 MET A O 1
ATOM 734 N N . LEU A 1 93 ? 12.003 4.670 -0.924 1.00 76.94 93 LEU A N 1
ATOM 735 C CA . LEU A 1 93 ? 12.153 6.037 -0.410 1.00 76.94 93 LEU A CA 1
ATOM 736 C C . LEU A 1 93 ? 10.848 6.536 0.229 1.00 76.94 93 LEU A C 1
ATOM 738 O O . LEU A 1 93 ? 10.866 7.000 1.364 1.00 76.94 93 LEU A O 1
ATOM 742 N N . ASP A 1 94 ? 9.706 6.340 -0.441 1.00 77.00 94 ASP A N 1
ATOM 743 C CA . ASP A 1 94 ? 8.386 6.661 0.126 1.00 77.00 94 ASP A CA 1
ATOM 744 C C . ASP A 1 94 ? 8.091 5.860 1.413 1.00 77.00 94 ASP A C 1
ATOM 746 O O . ASP A 1 94 ? 7.501 6.374 2.361 1.00 77.00 94 ASP A O 1
ATOM 750 N N . LEU A 1 95 ? 8.484 4.581 1.454 1.00 83.00 95 LEU A N 1
ATOM 751 C CA . LEU A 1 95 ? 8.307 3.714 2.623 1.00 83.00 95 LEU A CA 1
ATOM 752 C C . LEU A 1 95 ? 9.129 4.213 3.816 1.00 83.00 95 LEU A C 1
ATOM 754 O O . LEU A 1 95 ? 8.629 4.217 4.938 1.00 83.00 95 LEU A O 1
ATOM 758 N N . LEU A 1 96 ? 10.364 4.644 3.570 1.00 78.38 96 LEU A N 1
ATOM 759 C CA . LEU A 1 96 ? 11.257 5.199 4.580 1.00 78.38 96 LEU A CA 1
ATOM 760 C C . LEU A 1 96 ? 10.728 6.524 5.154 1.00 78.38 96 LEU A C 1
ATOM 762 O O . LEU A 1 96 ? 10.707 6.681 6.373 1.00 78.38 96 LEU A O 1
ATOM 766 N N . ASP A 1 97 ? 10.226 7.426 4.308 1.00 75.88 97 ASP A N 1
ATOM 767 C CA . ASP A 1 97 ? 9.586 8.680 4.740 1.00 75.88 97 ASP A CA 1
ATOM 768 C C . ASP A 1 97 ? 8.329 8.413 5.596 1.00 75.88 97 ASP A C 1
ATOM 770 O O . ASP A 1 97 ? 8.132 8.992 6.670 1.00 75.88 97 ASP A O 1
ATOM 774 N N . LEU A 1 98 ? 7.499 7.446 5.186 1.00 76.44 98 LEU A N 1
ATOM 775 C CA . LEU A 1 98 ? 6.335 7.011 5.966 1.00 76.44 98 LEU A CA 1
ATOM 776 C C . LEU A 1 98 ? 6.725 6.382 7.311 1.00 76.44 98 LEU A C 1
ATOM 778 O O . LEU A 1 98 ? 6.067 6.625 8.318 1.00 76.44 98 LEU A O 1
ATOM 782 N N . ALA A 1 99 ? 7.788 5.579 7.352 1.00 77.19 99 ALA A N 1
ATOM 783 C CA . ALA A 1 99 ? 8.263 4.970 8.591 1.00 77.19 99 ALA A CA 1
ATOM 784 C C . ALA A 1 99 ? 8.8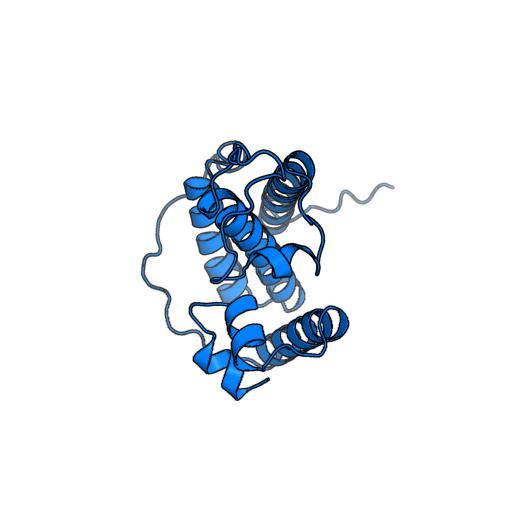03 6.021 9.575 1.00 77.19 99 ALA A C 1
ATOM 786 O O . ALA A 1 99 ? 8.479 5.954 10.762 1.00 77.19 99 ALA A O 1
ATOM 787 N N . LEU A 1 100 ? 9.541 7.027 9.090 1.00 74.12 100 LEU A N 1
ATOM 788 C CA . LEU A 1 100 ? 10.001 8.149 9.915 1.00 74.12 100 LEU A CA 1
ATOM 789 C C . LEU A 1 100 ? 8.844 8.981 10.461 1.00 74.12 100 LEU A C 1
ATOM 791 O O . LEU A 1 100 ? 8.789 9.247 11.660 1.00 74.12 100 LEU A O 1
ATOM 795 N N . THR A 1 101 ? 7.897 9.369 9.604 1.00 69.81 101 THR A N 1
ATOM 796 C CA . THR A 1 101 ? 6.721 10.148 10.030 1.00 69.81 101 THR A CA 1
ATOM 797 C C . THR A 1 101 ? 5.826 9.372 10.999 1.00 69.81 101 THR A C 1
ATOM 799 O O . THR A 1 101 ? 5.204 9.980 11.869 1.00 69.81 101 THR A O 1
ATOM 802 N N . ALA A 1 102 ? 5.811 8.039 10.911 1.00 67.75 102 ALA A N 1
ATOM 803 C CA . ALA A 1 102 ? 5.142 7.160 11.867 1.00 67.75 102 ALA A CA 1
ATOM 804 C C . ALA A 1 102 ? 5.949 6.909 13.160 1.00 67.75 102 ALA A C 1
ATOM 806 O O . ALA A 1 102 ? 5.444 6.231 14.057 1.00 67.75 102 ALA A O 1
ATOM 807 N N . GLY A 1 103 ? 7.178 7.424 13.285 1.00 66.69 103 GLY A N 1
ATOM 808 C CA . GLY A 1 103 ? 8.033 7.227 14.463 1.00 66.69 103 GLY A CA 1
ATOM 809 C C . GLY A 1 103 ? 8.568 5.799 14.615 1.00 66.69 103 GLY A C 1
ATOM 810 O O . GLY A 1 103 ? 8.857 5.366 15.726 1.00 66.69 103 GLY A O 1
ATOM 811 N N . LEU A 1 104 ? 8.672 5.042 13.520 1.00 67.50 104 LEU A N 1
ATOM 812 C CA . LEU A 1 104 ? 9.240 3.691 13.503 1.00 67.50 104 LEU A CA 1
ATOM 813 C C . LEU A 1 104 ? 10.755 3.791 13.267 1.00 67.50 104 LEU A C 1
ATOM 815 O O . LEU A 1 104 ? 11.262 3.510 12.183 1.00 67.50 104 LEU A O 1
ATOM 819 N N . THR A 1 105 ? 11.464 4.280 14.286 1.00 57.78 105 THR A N 1
ATOM 820 C CA . THR A 1 105 ? 12.877 4.692 14.222 1.00 57.78 105 THR A CA 1
ATOM 821 C C . THR A 1 105 ? 13.879 3.540 14.269 1.00 57.78 105 THR A C 1
ATOM 823 O O . THR A 1 105 ? 14.960 3.670 13.706 1.00 57.78 105 THR A O 1
ATOM 826 N N . ASP A 1 106 ? 13.522 2.379 14.826 1.00 55.12 106 ASP A N 1
ATOM 827 C CA . ASP A 1 106 ? 14.475 1.266 15.011 1.00 55.12 106 ASP A CA 1
ATOM 828 C C . ASP A 1 106 ? 14.906 0.577 13.697 1.00 55.12 106 ASP A C 1
ATOM 830 O O . ASP A 1 106 ? 15.757 -0.311 13.703 1.00 55.12 106 ASP A O 1
ATOM 834 N N . ALA A 1 107 ? 14.301 0.937 12.559 1.00 50.31 107 ALA A N 1
ATOM 835 C CA . ALA A 1 107 ? 14.590 0.337 11.254 1.00 50.31 107 ALA A CA 1
ATOM 836 C C . ALA A 1 107 ? 15.496 1.195 10.348 1.00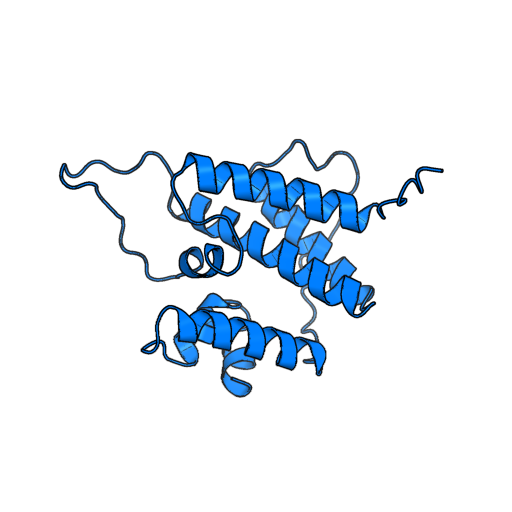 50.31 107 ALA A C 1
ATOM 838 O O . ALA A 1 107 ? 15.831 0.741 9.251 1.00 50.31 107 ALA A O 1
ATOM 839 N N . ILE A 1 108 ? 15.864 2.416 10.759 1.00 52.88 108 ILE A N 1
ATOM 840 C CA . ILE A 1 108 ? 16.468 3.424 9.871 1.00 52.88 108 ILE A CA 1
ATOM 841 C C . ILE A 1 108 ? 17.781 3.942 10.466 1.00 52.88 108 ILE A C 1
ATOM 843 O O . ILE A 1 108 ? 17.948 5.132 10.707 1.00 52.88 108 ILE A O 1
ATOM 847 N N . ASP A 1 109 ? 18.741 3.040 10.656 1.00 48.16 109 ASP A N 1
ATOM 848 C CA . ASP A 1 109 ? 20.146 3.431 10.736 1.00 48.16 109 ASP A CA 1
ATOM 849 C C . ASP A 1 109 ? 20.785 3.226 9.361 1.00 48.16 109 ASP A C 1
ATOM 851 O O . ASP A 1 109 ? 20.993 2.103 8.903 1.00 48.16 109 ASP A O 1
ATOM 855 N N . SER A 1 110 ? 21.117 4.352 8.726 1.00 43.59 110 SER A N 1
ATOM 856 C CA . SER A 1 110 ? 21.819 4.477 7.443 1.00 43.59 110 SER A CA 1
ATOM 857 C C . SER A 1 110 ? 20.977 4.234 6.183 1.00 43.59 110 SER A C 1
ATOM 859 O O . SER A 1 110 ? 20.904 3.131 5.655 1.00 43.59 110 SER A O 1
ATOM 861 N N . GLU A 1 111 ? 20.346 5.310 5.706 1.00 50.00 111 GLU A N 1
ATOM 862 C CA . GLU A 1 111 ? 20.288 5.757 4.301 1.00 50.00 111 GLU A CA 1
ATOM 863 C C . GLU A 1 111 ? 19.187 6.820 4.205 1.00 50.00 111 GLU A C 1
ATOM 865 O O . GLU A 1 111 ? 18.003 6.515 4.071 1.00 50.00 111 GLU A O 1
ATOM 870 N N . HIS A 1 112 ? 19.571 8.092 4.339 1.00 44.34 112 HIS A N 1
ATOM 871 C CA . HIS A 1 112 ? 18.650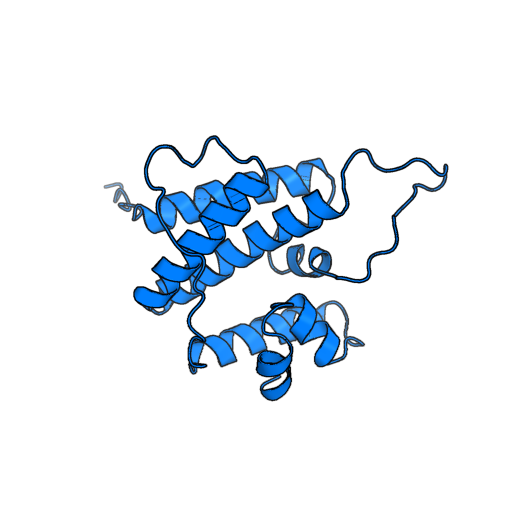 9.208 4.147 1.00 44.34 112 HIS A CA 1
ATOM 872 C C . HIS A 1 112 ? 19.309 10.351 3.387 1.00 44.34 112 HIS A C 1
ATOM 874 O O . HIS A 1 112 ? 20.100 11.114 3.935 1.00 44.34 112 HIS A O 1
ATOM 880 N N . ALA A 1 113 ? 18.915 10.477 2.122 1.00 40.34 113 ALA A N 1
ATOM 881 C CA . ALA A 1 113 ? 18.780 11.747 1.430 1.00 40.34 113 ALA A CA 1
ATOM 882 C C . ALA A 1 113 ? 17.860 11.569 0.206 1.00 40.34 113 ALA A C 1
ATOM 884 O O . ALA A 1 113 ? 18.056 10.659 -0.593 1.00 40.34 113 ALA A O 1
ATOM 885 N N . ALA A 1 114 ? 16.929 12.516 0.057 1.00 40.94 114 ALA A N 1
ATOM 886 C CA . ALA A 1 114 ? 16.107 12.830 -1.118 1.00 40.94 114 ALA A CA 1
ATOM 887 C C . ALA A 1 114 ? 14.909 11.919 -1.469 1.00 40.94 114 ALA A C 1
ATOM 889 O O . ALA A 1 114 ? 15.065 10.789 -1.915 1.00 40.94 114 ALA A O 1
ATOM 890 N N . SER A 1 115 ? 13.704 12.509 -1.475 1.00 46.19 115 SER A N 1
ATOM 891 C CA . SER A 1 115 ? 12.979 12.802 -2.728 1.00 46.19 115 SER A CA 1
ATOM 892 C C . SER A 1 115 ? 11.640 13.508 -2.461 1.00 46.19 115 SER A C 1
ATOM 894 O O . SER A 1 115 ? 10.642 12.884 -2.121 1.00 46.19 115 SER A O 1
ATOM 896 N N . THR A 1 116 ? 11.580 14.817 -2.707 1.00 42.84 116 THR A N 1
ATOM 897 C CA . THR A 1 116 ? 10.328 15.597 -2.813 1.00 42.84 116 THR A CA 1
ATOM 898 C C . THR A 1 116 ? 9.848 15.740 -4.261 1.00 42.84 116 THR A C 1
ATOM 900 O O . THR A 1 116 ? 9.014 16.592 -4.566 1.00 42.84 116 THR A O 1
ATOM 903 N N . GLN A 1 117 ? 10.326 14.894 -5.181 1.00 41.34 117 GLN A N 1
ATOM 904 C CA . GLN A 1 117 ? 9.920 14.958 -6.584 1.00 41.34 117 GLN A CA 1
ATOM 905 C C . GLN A 1 117 ? 9.470 13.590 -7.091 1.00 41.34 117 GLN A C 1
ATOM 907 O O . GLN A 1 117 ? 10.184 12.859 -7.777 1.00 41.34 117 GLN A O 1
ATOM 912 N N . THR A 1 118 ? 8.220 13.251 -6.780 1.00 52.12 118 THR A N 1
ATOM 913 C CA . THR A 1 118 ? 7.516 12.117 -7.382 1.00 52.12 118 THR A CA 1
ATOM 914 C C . THR A 1 118 ? 7.296 12.418 -8.869 1.00 52.12 118 THR A C 1
ATOM 916 O O . THR A 1 118 ? 6.288 13.002 -9.274 1.00 52.12 118 THR A O 1
ATOM 919 N N . LYS A 1 119 ? 8.257 12.045 -9.727 1.00 54.19 119 LYS A N 1
ATOM 920 C CA . LYS A 1 119 ? 8.031 12.013 -11.181 1.00 54.19 119 LYS A CA 1
ATOM 921 C C . LYS A 1 119 ? 6.795 11.152 -11.440 1.00 54.19 119 LYS A C 1
ATOM 923 O O . LYS A 1 119 ? 6.686 10.046 -10.912 1.00 54.19 119 LYS A O 1
ATOM 928 N N . ARG A 1 120 ? 5.857 11.650 -12.257 1.00 58.06 120 ARG A N 1
ATOM 929 C CA . ARG A 1 120 ? 4.679 10.882 -12.690 1.00 58.06 120 ARG A CA 1
ATOM 930 C C . ARG A 1 120 ? 5.154 9.592 -13.359 1.00 58.06 120 ARG A C 1
ATOM 932 O O . ARG A 1 120 ? 5.576 9.608 -14.511 1.00 58.06 120 ARG A O 1
ATOM 939 N N . GLN A 1 121 ? 5.097 8.481 -12.632 1.00 71.25 121 GLN A N 1
ATOM 940 C CA . GLN A 1 121 ? 5.462 7.184 -13.179 1.00 71.25 121 GLN A CA 1
ATOM 941 C C . GLN A 1 121 ? 4.406 6.760 -14.203 1.00 71.25 121 GLN A C 1
ATOM 943 O O . GLN A 1 121 ? 3.202 6.784 -13.916 1.00 71.25 121 GLN A O 1
ATOM 948 N N . GLN A 1 122 ? 4.859 6.360 -15.394 1.00 79.44 122 GLN A N 1
ATOM 949 C CA . GLN A 1 122 ? 3.986 5.760 -16.403 1.00 79.44 122 GLN A CA 1
ATOM 950 C C . GLN A 1 122 ? 3.266 4.542 -15.820 1.00 79.44 122 GLN A C 1
ATOM 952 O O . GLN A 1 122 ? 3.799 3.881 -14.934 1.00 79.44 122 GLN A O 1
ATOM 957 N N . VAL A 1 123 ? 2.062 4.241 -16.305 1.00 84.12 123 VAL A N 1
ATOM 958 C CA . VAL A 1 123 ? 1.315 3.042 -15.900 1.00 84.12 123 VAL A CA 1
ATOM 959 C C . VAL A 1 123 ? 1.806 1.856 -16.728 1.00 84.12 123 VAL A C 1
ATOM 961 O O . VAL A 1 123 ? 1.688 1.868 -17.951 1.00 84.12 123 VAL A O 1
ATOM 964 N N . LYS A 1 124 ? 2.344 0.825 -16.074 1.00 88.19 124 LYS A N 1
ATOM 965 C CA . LYS A 1 124 ? 2.772 -0.435 -16.702 1.00 88.19 124 LYS A CA 1
ATOM 966 C C . LYS A 1 124 ? 1.696 -1.509 -16.518 1.00 88.19 124 LYS A C 1
ATOM 968 O O . LYS A 1 124 ? 0.835 -1.425 -15.644 1.00 88.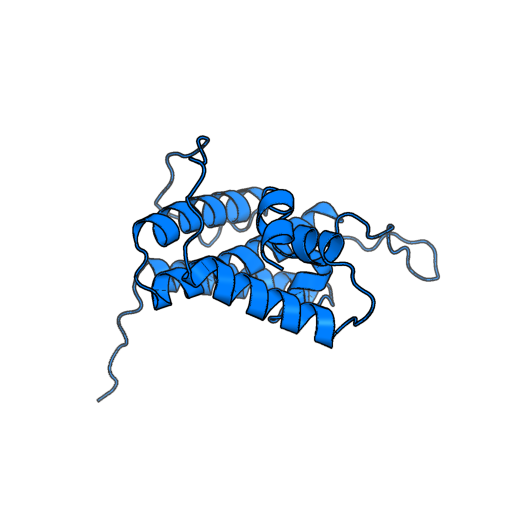19 124 LYS A O 1
ATOM 973 N N . ARG A 1 125 ? 1.776 -2.583 -17.313 1.00 86.50 125 ARG A N 1
ATOM 974 C CA . ARG A 1 125 ? 0.873 -3.750 -17.203 1.00 86.50 125 ARG A CA 1
ATOM 975 C C . ARG A 1 125 ? 0.889 -4.392 -15.808 1.00 86.50 125 ARG A C 1
ATOM 977 O O . ARG A 1 125 ? -0.148 -4.877 -15.364 1.00 86.50 125 ARG A O 1
ATOM 984 N N . GLY A 1 126 ? 2.039 -4.385 -15.132 1.00 85.62 126 GLY A N 1
ATOM 985 C CA . GLY A 1 126 ? 2.178 -4.844 -13.746 1.00 85.62 126 GLY A CA 1
ATOM 986 C C . GLY A 1 126 ? 1.301 -4.058 -12.775 1.00 85.62 126 GLY A C 1
ATOM 987 O O . GLY A 1 126 ? 0.567 -4.655 -11.991 1.00 85.62 126 GLY A O 1
ATOM 988 N N . ASP A 1 127 ? 1.253 -2.731 -12.930 1.00 85.69 127 ASP A N 1
ATOM 989 C CA . ASP A 1 127 ? 0.407 -1.856 -12.111 1.00 85.69 127 ASP A CA 1
ATOM 990 C C . ASP A 1 127 ? -1.076 -2.173 -12.329 1.00 85.69 127 ASP A C 1
ATOM 992 O O . ASP A 1 127 ? -1.823 -2.313 -11.370 1.00 85.69 127 ASP A O 1
ATOM 996 N N . LEU A 1 128 ? -1.500 -2.382 -13.581 1.00 91.06 128 LEU A N 1
ATOM 997 C CA . LEU A 1 128 ? -2.884 -2.755 -13.901 1.00 91.06 128 LEU A CA 1
ATOM 998 C C . LEU A 1 128 ? -3.283 -4.091 -13.266 1.00 91.06 128 LEU A C 1
ATOM 1000 O O . LEU A 1 128 ? -4.379 -4.223 -12.722 1.00 91.06 128 LEU A O 1
ATOM 1004 N N . ARG A 1 129 ? -2.399 -5.095 -13.333 1.00 90.75 129 ARG A N 1
ATOM 1005 C CA . ARG A 1 129 ? -2.629 -6.404 -12.702 1.00 90.75 129 ARG A CA 1
ATOM 1006 C C . ARG A 1 129 ? -2.693 -6.276 -11.187 1.00 90.75 129 ARG A C 1
ATOM 1008 O O . ARG A 1 129 ? -3.591 -6.855 -10.577 1.00 90.75 129 ARG A O 1
ATOM 1015 N N . TRP A 1 130 ? -1.786 -5.500 -10.599 1.00 91.12 130 TRP A N 1
ATOM 1016 C CA . TRP A 1 130 ? -1.793 -5.208 -9.173 1.00 91.12 130 TRP A CA 1
ATOM 1017 C C . TRP A 1 130 ? -3.091 -4.516 -8.765 1.00 91.12 130 TRP A C 1
ATOM 1019 O O . TRP A 1 130 ? -3.814 -5.065 -7.942 1.00 91.12 130 TRP A O 1
ATOM 1029 N N . TRP A 1 131 ? -3.457 -3.398 -9.396 1.00 92.25 131 TRP A N 1
ATOM 1030 C CA . TRP A 1 131 ? -4.677 -2.646 -9.090 1.00 92.25 131 TRP A CA 1
ATOM 1031 C C . TRP A 1 131 ? -5.936 -3.487 -9.233 1.00 92.25 131 TRP A C 1
ATOM 1033 O O . TRP A 1 131 ? -6.789 -3.437 -8.355 1.00 92.25 131 TRP A O 1
ATOM 1043 N N . ARG A 1 132 ? -6.041 -4.317 -10.277 1.00 92.75 132 ARG A N 1
ATOM 1044 C CA . ARG A 1 132 ? -7.164 -5.255 -10.419 1.00 92.75 132 ARG A CA 1
ATOM 1045 C C . ARG A 1 132 ? -7.182 -6.285 -9.301 1.00 92.75 132 ARG A C 1
ATOM 1047 O O . ARG A 1 132 ? -8.242 -6.525 -8.741 1.00 92.75 132 ARG A O 1
ATOM 1054 N N . ARG A 1 133 ? -6.029 -6.846 -8.924 1.00 93.00 133 ARG A N 1
ATOM 1055 C CA . ARG A 1 133 ? -5.927 -7.765 -7.779 1.00 93.00 133 ARG A CA 1
ATOM 1056 C C . ARG A 1 133 ? -6.388 -7.092 -6.486 1.00 93.00 133 ARG A C 1
ATOM 1058 O O . ARG A 1 133 ? -7.148 -7.704 -5.737 1.00 93.00 133 ARG A O 1
ATOM 1065 N N . VAL A 1 134 ? -5.967 -5.850 -6.244 1.00 90.81 134 VAL A N 1
ATOM 1066 C CA . VAL A 1 134 ? -6.387 -5.079 -5.065 1.00 90.81 134 VAL A CA 1
ATOM 1067 C C . VAL A 1 134 ? -7.887 -4.785 -5.110 1.00 90.81 134 VAL A C 1
ATOM 1069 O O . VAL A 1 134 ? -8.596 -5.043 -4.143 1.00 90.81 134 VAL A O 1
ATOM 1072 N N . ALA A 1 135 ? -8.399 -4.332 -6.254 1.00 90.88 135 ALA A N 1
ATOM 1073 C CA . ALA A 1 135 ? -9.814 -4.048 -6.452 1.00 90.88 135 ALA A CA 1
ATOM 1074 C C . ALA A 1 135 ? -10.688 -5.291 -6.267 1.00 90.88 135 ALA A C 1
ATOM 1076 O O . ALA A 1 135 ? -11.718 -5.222 -5.608 1.00 90.88 135 ALA A O 1
ATOM 1077 N N . THR A 1 136 ? -10.273 -6.447 -6.787 1.00 92.69 136 THR A N 1
ATOM 1078 C CA . THR A 1 136 ? -10.966 -7.717 -6.551 1.00 92.69 136 THR A CA 1
ATOM 1079 C C . THR A 1 136 ? -10.965 -8.082 -5.069 1.00 92.69 136 THR A C 1
ATOM 1081 O O . THR A 1 136 ? -11.986 -8.544 -4.567 1.00 92.69 136 THR A O 1
ATOM 1084 N N . ALA A 1 137 ? -9.856 -7.869 -4.356 1.00 91.12 137 ALA A N 1
ATOM 1085 C CA . ALA A 1 137 ? -9.793 -8.127 -2.920 1.00 91.12 137 ALA A CA 1
ATOM 1086 C C . ALA A 1 137 ? -10.747 -7.217 -2.126 1.00 91.12 137 ALA A C 1
ATOM 1088 O O . ALA A 1 137 ? -11.444 -7.704 -1.238 1.00 91.12 137 ALA A O 1
ATOM 1089 N N . LEU A 1 138 ? -10.829 -5.935 -2.491 1.00 89.25 138 LEU A N 1
ATOM 1090 C CA . LEU A 1 138 ? -11.749 -4.969 -1.886 1.00 89.25 138 LEU A CA 1
ATOM 1091 C C . LEU A 1 138 ? -13.217 -5.305 -2.190 1.00 89.25 138 LEU A C 1
ATOM 1093 O O . LEU A 1 138 ? -14.026 -5.378 -1.270 1.00 89.25 138 LEU A O 1
ATOM 1097 N N . ARG A 1 139 ? -13.553 -5.615 -3.449 1.00 89.88 139 ARG A N 1
ATOM 1098 C CA . ARG A 1 139 ? -14.919 -6.002 -3.857 1.00 89.88 139 ARG A CA 1
ATOM 1099 C C . ARG A 1 139 ? -15.398 -7.285 -3.177 1.00 89.88 139 ARG A C 1
ATOM 1101 O O . ARG A 1 139 ? -16.571 -7.398 -2.853 1.00 89.88 139 ARG A O 1
ATOM 1108 N N . LYS A 1 140 ? -14.502 -8.252 -2.944 1.00 88.62 140 LYS A N 1
ATOM 1109 C CA . LYS A 1 140 ? -14.841 -9.487 -2.213 1.00 88.62 140 LYS A CA 1
ATOM 1110 C C . LYS A 1 140 ? -15.238 -9.229 -0.761 1.00 88.62 140 LYS A C 1
ATOM 1112 O O . LYS A 1 140 ? -16.000 -10.010 -0.210 1.00 88.62 140 LYS A O 1
ATOM 1117 N N . ARG A 1 141 ? -14.693 -8.180 -0.144 1.00 82.94 141 ARG A N 1
ATOM 1118 C CA . ARG A 1 141 ? -15.003 -7.794 1.239 1.00 82.94 141 ARG A CA 1
ATOM 1119 C C . ARG A 1 141 ? -16.250 -6.938 1.318 1.00 82.94 141 ARG A C 1
ATOM 1121 O O . ARG A 1 141 ? -17.080 -7.148 2.190 1.00 82.94 141 ARG A O 1
ATOM 1128 N N . ASN A 1 142 ? -16.369 -5.988 0.399 1.00 83.19 142 ASN A N 1
ATOM 1129 C CA . ASN A 1 142 ? -17.530 -5.132 0.295 1.00 83.19 142 ASN A CA 1
ATOM 1130 C C . ASN A 1 142 ? -17.908 -4.943 -1.180 1.00 83.19 142 ASN A C 1
ATOM 1132 O O . ASN A 1 142 ? -17.270 -4.190 -1.921 1.00 83.19 142 ASN A O 1
ATOM 1136 N N . GLY A 1 143 ? -18.958 -5.654 -1.595 1.00 80.56 143 GLY A N 1
ATOM 1137 C CA . GLY A 1 143 ? -19.438 -5.671 -2.975 1.00 80.56 143 GLY A CA 1
ATOM 1138 C C . GLY A 1 143 ? -20.087 -4.364 -3.434 1.00 80.56 143 GLY A C 1
ATOM 1139 O O . GLY A 1 143 ? -20.272 -4.186 -4.634 1.00 80.56 143 GLY A O 1
ATOM 1140 N N . THR A 1 144 ? -20.406 -3.445 -2.517 1.00 85.44 144 THR A N 1
ATOM 1141 C CA . THR A 1 144 ? -21.073 -2.176 -2.847 1.00 85.44 144 THR A CA 1
ATOM 1142 C C . THR A 1 144 ? -20.099 -1.030 -3.116 1.00 85.44 144 THR A C 1
ATOM 1144 O O . THR A 1 144 ? -20.540 0.065 -3.453 1.00 85.44 144 THR A O 1
ATOM 1147 N N . LEU A 1 145 ? -18.785 -1.253 -2.977 1.00 85.44 145 LEU A N 1
ATOM 1148 C CA . LEU A 1 145 ? -17.781 -0.212 -3.204 1.00 85.44 145 LEU A CA 1
ATOM 1149 C C . LEU A 1 145 ? -17.751 0.225 -4.671 1.00 85.44 145 LEU A C 1
ATOM 1151 O O . LEU A 1 145 ? -17.526 -0.576 -5.584 1.00 85.44 145 LEU A O 1
ATOM 1155 N N . SER A 1 146 ? -17.884 1.529 -4.892 1.00 89.38 146 SER A N 1
ATOM 1156 C CA . SER A 1 146 ? -17.718 2.133 -6.209 1.00 89.38 146 SER A CA 1
ATOM 1157 C C . SER A 1 146 ? -16.259 2.066 -6.677 1.00 89.38 146 SER A C 1
ATOM 1159 O O . SER A 1 146 ? -15.314 2.070 -5.884 1.00 89.38 146 SER A O 1
ATOM 1161 N N . ASN A 1 147 ? -16.033 2.109 -7.996 1.00 89.75 147 ASN A N 1
ATOM 1162 C CA . ASN A 1 147 ? -14.672 2.171 -8.551 1.00 89.75 147 ASN A CA 1
ATOM 1163 C C . ASN A 1 147 ? -13.878 3.394 -8.058 1.00 89.75 147 ASN A C 1
ATOM 1165 O O . ASN A 1 147 ? -12.650 3.344 -8.003 1.00 89.75 147 ASN A O 1
ATOM 1169 N N . LEU A 1 148 ? -14.558 4.490 -7.699 1.00 89.25 148 LEU A N 1
ATOM 1170 C CA . LEU A 1 148 ? -13.913 5.672 -7.132 1.00 89.25 148 LEU A CA 1
ATOM 1171 C C . LEU A 1 148 ? -13.405 5.407 -5.710 1.00 89.25 148 LEU A C 1
ATOM 1173 O O . LEU A 1 148 ? -12.267 5.757 -5.405 1.00 89.25 148 LEU A O 1
ATOM 1177 N N . GLU A 1 149 ? -14.218 4.782 -4.862 1.00 87.81 149 GLU A N 1
ATOM 1178 C CA . GLU A 1 149 ? -13.831 4.428 -3.491 1.00 87.81 149 GLU A CA 1
ATOM 1179 C C . GLU A 1 149 ? -12.709 3.393 -3.490 1.00 87.81 149 GLU A C 1
ATOM 1181 O O . GLU A 1 149 ? -11.713 3.571 -2.794 1.00 87.81 149 GLU A O 1
ATOM 1186 N N . ILE A 1 150 ? -12.801 2.374 -4.349 1.00 88.38 150 ILE A N 1
ATOM 1187 C CA . ILE A 1 150 ? -11.730 1.388 -4.535 1.00 88.38 150 ILE A CA 1
ATOM 1188 C C . ILE A 1 150 ? -10.431 2.086 -4.952 1.00 88.38 150 ILE A C 1
ATOM 1190 O O . ILE A 1 150 ? -9.379 1.828 -4.373 1.00 88.38 150 ILE A O 1
ATOM 1194 N N . ALA A 1 151 ? -10.484 3.001 -5.924 1.00 87.94 151 ALA A N 1
ATOM 1195 C CA . ALA A 1 151 ? -9.298 3.722 -6.372 1.00 87.94 151 ALA A CA 1
ATOM 1196 C C . ALA A 1 151 ? -8.687 4.604 -5.271 1.00 87.94 151 ALA A C 1
ATOM 1198 O O . ALA A 1 151 ? -7.463 4.663 -5.158 1.00 87.94 151 ALA A O 1
ATOM 1199 N N . ARG A 1 152 ? -9.520 5.260 -4.450 1.00 85.06 152 ARG A N 1
ATOM 1200 C CA . ARG A 1 152 ? -9.071 6.057 -3.295 1.00 85.06 152 ARG A CA 1
ATOM 1201 C C . ARG A 1 152 ? -8.421 5.196 -2.217 1.00 85.06 152 ARG A C 1
ATOM 1203 O O . ARG A 1 152 ? -7.410 5.616 -1.666 1.00 85.06 152 ARG A O 1
ATOM 1210 N N . ARG A 1 153 ? -8.959 3.998 -1.966 1.00 84.44 153 ARG A N 1
ATOM 1211 C CA . ARG A 1 153 ? -8.376 3.023 -1.032 1.00 84.44 153 ARG A CA 1
ATOM 1212 C C . ARG A 1 153 ? -7.053 2.453 -1.534 1.00 84.44 153 ARG A C 1
ATOM 1214 O O . ARG A 1 153 ? -6.171 2.210 -0.729 1.00 84.44 153 ARG A O 1
ATOM 1221 N N . ILE A 1 154 ? -6.892 2.246 -2.843 1.00 83.75 154 ILE A N 1
ATOM 1222 C CA . ILE A 1 154 ? -5.617 1.776 -3.413 1.00 83.75 154 ILE A CA 1
ATOM 1223 C C . ILE A 1 154 ? -4.545 2.860 -3.299 1.00 83.75 154 ILE A C 1
ATOM 1225 O O . ILE A 1 154 ? -3.445 2.589 -2.835 1.00 83.75 154 ILE A O 1
ATOM 1229 N N . ASP A 1 155 ? -4.831 4.078 -3.753 1.00 77.88 155 ASP A N 1
ATOM 1230 C CA . ASP A 1 155 ? -3.897 5.196 -3.625 1.00 77.88 155 ASP A CA 1
ATOM 1231 C C . ASP A 1 155 ? -4.657 6.527 -3.757 1.00 77.88 155 ASP A C 1
ATOM 1233 O O . ASP A 1 155 ? -5.082 6.887 -4.863 1.00 77.88 155 ASP A O 1
ATOM 1237 N N . PRO A 1 156 ? -4.795 7.314 -2.675 1.00 73.19 156 PRO A N 1
ATOM 1238 C CA . PRO A 1 156 ? -5.517 8.580 -2.719 1.00 73.19 156 PRO A CA 1
ATOM 1239 C C . PRO A 1 156 ? -4.834 9.629 -3.609 1.00 73.19 156 PRO A C 1
ATOM 1241 O O . PRO A 1 156 ? -5.512 10.521 -4.115 1.00 73.19 156 PRO A O 1
ATOM 1244 N N . ARG A 1 157 ? -3.527 9.529 -3.881 1.00 75.25 157 ARG A N 1
ATOM 1245 C CA . ARG A 1 157 ? -2.808 10.459 -4.772 1.00 75.25 157 ARG A CA 1
ATOM 1246 C C . ARG A 1 157 ? -3.001 10.106 -6.247 1.00 75.25 157 ARG A C 1
ATOM 1248 O O . ARG A 1 157 ? -3.026 10.996 -7.095 1.00 75.25 157 ARG A O 1
ATOM 1255 N N . ARG A 1 158 ? -3.168 8.819 -6.573 1.00 77.00 158 ARG A N 1
ATOM 1256 C CA . ARG A 1 158 ? -3.313 8.318 -7.959 1.00 77.00 158 ARG A CA 1
ATOM 1257 C C . ARG A 1 158 ? -4.717 7.820 -8.297 1.00 77.00 158 ARG A C 1
ATOM 1259 O O . ARG A 1 158 ? -4.914 7.271 -9.383 1.00 77.00 158 ARG A O 1
ATOM 1266 N N . HIS A 1 159 ? -5.695 8.045 -7.422 1.00 83.44 159 HIS A N 1
ATOM 1267 C CA . HIS A 1 159 ? -7.043 7.496 -7.553 1.00 83.44 159 HIS A CA 1
ATOM 1268 C C . HIS A 1 159 ? -7.726 7.841 -8.887 1.00 83.44 159 HIS A C 1
ATOM 1270 O O . HIS A 1 159 ? -8.404 6.992 -9.457 1.00 83.44 159 HIS A O 1
ATOM 1276 N N . HIS A 1 160 ? -7.507 9.034 -9.451 1.00 85.31 160 HIS A N 1
ATOM 1277 C CA . HIS A 1 160 ? -8.035 9.383 -10.778 1.00 85.31 160 HIS A CA 1
ATOM 1278 C C . HIS A 1 160 ? -7.485 8.479 -11.890 1.00 85.31 160 HIS A C 1
ATOM 1280 O O . HIS A 1 160 ? -8.237 8.004 -12.740 1.00 85.31 160 HIS A O 1
ATOM 1286 N N . THR A 1 161 ? -6.179 8.206 -11.864 1.00 87.44 161 THR A N 1
ATOM 1287 C CA . THR A 1 161 ? -5.528 7.309 -12.822 1.00 87.44 161 THR A CA 1
ATOM 1288 C C . THR A 1 161 ? -5.998 5.881 -12.612 1.00 87.44 161 THR A C 1
ATOM 1290 O O . THR A 1 161 ? -6.378 5.226 -13.572 1.00 87.44 161 THR A O 1
ATOM 1293 N N . ILE A 1 162 ? -6.019 5.408 -11.366 1.00 87.69 162 ILE A N 1
ATOM 1294 C CA . ILE A 1 162 ? -6.435 4.044 -11.027 1.00 87.69 162 ILE A CA 1
ATOM 1295 C C . ILE A 1 162 ? -7.881 3.806 -11.464 1.00 87.69 162 ILE A C 1
ATOM 1297 O O . ILE A 1 162 ? -8.149 2.832 -12.160 1.00 87.69 162 ILE A O 1
ATOM 1301 N N . ARG A 1 163 ? -8.792 4.740 -11.157 1.00 90.62 163 ARG A N 1
ATOM 1302 C CA . ARG A 1 163 ? -10.210 4.671 -11.540 1.00 90.62 163 ARG A CA 1
ATOM 1303 C C . ARG A 1 163 ? -10.411 4.486 -13.044 1.00 90.62 163 ARG A C 1
ATOM 1305 O O . ARG A 1 163 ? -11.343 3.797 -13.429 1.00 90.62 163 ARG A O 1
ATOM 1312 N N . LYS A 1 164 ? -9.552 5.067 -13.892 1.00 90.56 164 LYS A N 1
ATOM 1313 C CA . LYS A 1 164 ? -9.621 4.897 -15.356 1.00 90.56 164 LYS A CA 1
ATOM 1314 C C . LYS A 1 164 ? -9.407 3.441 -15.799 1.00 90.56 164 LYS A C 1
ATOM 1316 O O . LYS A 1 164 ? -9.820 3.075 -16.893 1.00 90.56 164 LYS A O 1
ATOM 1321 N N . TYR A 1 165 ? -8.740 2.630 -14.979 1.00 88.12 165 TYR A N 1
ATOM 1322 C CA . TYR A 1 165 ? -8.307 1.275 -15.324 1.00 88.12 165 TYR A CA 1
ATOM 1323 C C . TYR A 1 165 ? -8.947 0.157 -14.477 1.00 88.12 165 TYR A C 1
ATOM 1325 O O . TYR A 1 165 ? -8.597 -1.017 -14.672 1.00 88.12 165 TYR A O 1
ATOM 1333 N N . LEU A 1 166 ? -9.844 0.511 -13.548 1.00 85.75 166 LEU A N 1
ATOM 1334 C CA . LEU A 1 166 ? -10.598 -0.399 -12.672 1.00 85.75 166 LEU A CA 1
ATOM 1335 C C . LEU A 1 166 ? -12.013 -0.682 -13.169 1.00 85.75 166 LEU A C 1
ATOM 1337 O O . LEU A 1 166 ? -12.504 -1.786 -12.824 1.00 85.75 166 LEU A O 1
#